Protein AF-A0A7Y6ZXL6-F1 (afdb_monomer_lite)

Foldseek 3Di:
DDDDDPPPPPPCPPVDDPPCPVVDDPPCVVCVVVCVVPPPADAQFAQQLLGRHGHHDPDRN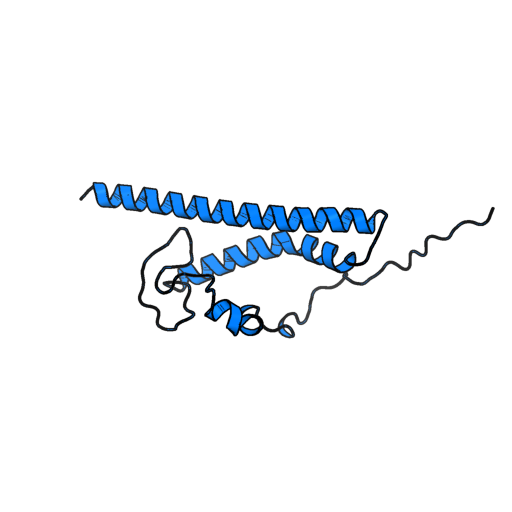DRHRDPVSVVVVVVLVCVLCVQLVVLVSLLVVLVPPDDDDSVVSNVVSVVVNVVSVVVSVVVSVVSNVVNVVVVVVVVVVD

Sequence (142 aa):
MTRGGVDTRGDIRGNGVARHAERFEPFRDYAFAELEAAPLHQAGVCFLPQCGRRFDPSVSWQMYCCKACERAGLTEFRKWGLRAAPALLAWRLGKYASDGPVADRTRSARRFVTAVQSAWIVDRADRAKDNQTKQGAENGRN

Secondary structure (DSSP, 8-state):
------------TT-S--TTGGGSPPHHHHTHHHHHHS-SS-TTB-SSTTT--B---SSTT---SSHHHHHHHHHHHHHHHHHHHHHHHHHHHTTT--SHHHHHHHHHHHHHHHHHHHHHHHHHHHHHHHHHHHHHHHHTT-

pLDDT: mean 85.59, std 16.93, range [34.25, 98.12]

Structure (mmCIF, N/CA/C/O backbone):
data_AF-A0A7Y6ZXL6-F1
#
_entry.id   AF-A0A7Y6ZXL6-F1
#
loop_
_atom_site.group_PDB
_atom_site.id
_atom_site.type_symbol
_atom_site.label_atom_id
_atom_site.label_alt_id
_atom_site.label_comp_id
_atom_site.label_asym_id
_atom_site.label_entity_id
_atom_site.label_seq_id
_atom_site.pdbx_PDB_ins_code
_atom_site.Cartn_x
_atom_site.Cartn_y
_atom_site.Cartn_z
_atom_site.occupancy
_atom_site.B_iso_or_equiv
_atom_site.auth_seq_id
_atom_site.auth_comp_id
_atom_site.auth_asym_id
_atom_site.auth_atom_id
_atom_site.pdbx_PDB_model_num
ATOM 1 N N . MET A 1 1 ? 28.434 5.834 -44.059 1.00 37.50 1 MET A N 1
ATOM 2 C CA . MET A 1 1 ? 27.742 6.433 -42.895 1.00 37.50 1 MET A CA 1
ATOM 3 C C . MET A 1 1 ? 26.264 6.067 -42.971 1.00 37.50 1 MET A C 1
ATOM 5 O O . MET A 1 1 ? 25.470 6.803 -43.540 1.00 37.50 1 MET A O 1
ATOM 9 N N . THR A 1 2 ? 25.905 4.876 -42.499 1.00 34.25 2 THR A N 1
ATOM 10 C CA . THR A 1 2 ? 24.527 4.363 -42.506 1.00 34.25 2 THR A CA 1
ATOM 11 C C . THR A 1 2 ? 23.848 4.737 -41.192 1.00 34.25 2 THR A C 1
ATOM 13 O O . THR A 1 2 ? 24.347 4.429 -40.113 1.00 34.25 2 THR A O 1
ATOM 16 N N . ARG A 1 3 ? 22.731 5.463 -41.299 1.00 39.78 3 ARG A N 1
ATOM 17 C CA . ARG A 1 3 ? 21.874 5.883 -40.186 1.00 39.78 3 ARG A CA 1
ATOM 18 C C . ARG A 1 3 ? 21.392 4.647 -39.419 1.00 39.78 3 ARG A C 1
ATOM 20 O O . ARG A 1 3 ? 20.663 3.833 -39.977 1.00 39.78 3 ARG A O 1
ATOM 27 N N . GLY A 1 4 ? 21.791 4.525 -38.153 1.00 36.19 4 GLY A N 1
ATOM 28 C CA . GLY A 1 4 ? 21.209 3.570 -37.215 1.00 36.19 4 GLY A CA 1
ATOM 29 C C . GLY A 1 4 ? 19.765 3.968 -36.937 1.00 36.19 4 GLY A C 1
ATOM 30 O O . GLY A 1 4 ? 19.513 4.936 -36.222 1.00 36.19 4 GLY A O 1
ATOM 31 N N . GLY A 1 5 ? 18.822 3.267 -37.564 1.00 34.97 5 GLY A N 1
ATOM 32 C CA . GLY A 1 5 ? 17.404 3.423 -37.285 1.00 34.97 5 GLY A CA 1
ATOM 33 C C . GLY A 1 5 ? 17.126 3.001 -35.849 1.00 34.97 5 GLY A C 1
ATOM 34 O O . GLY A 1 5 ? 17.273 1.831 -35.507 1.00 34.97 5 GLY A O 1
ATOM 35 N N . VAL A 1 6 ? 16.732 3.956 -35.008 1.00 46.12 6 VAL A N 1
ATOM 36 C CA . VAL A 1 6 ? 16.023 3.652 -33.766 1.00 46.12 6 VAL A CA 1
ATOM 37 C C . VAL A 1 6 ? 14.719 2.990 -34.199 1.00 46.12 6 VAL A C 1
ATOM 39 O O . VAL A 1 6 ? 13.849 3.662 -34.750 1.00 46.12 6 VAL A O 1
ATOM 42 N N . ASP A 1 7 ? 14.612 1.673 -34.027 1.00 43.44 7 ASP A N 1
ATOM 43 C CA . ASP A 1 7 ? 13.360 0.949 -34.233 1.00 43.44 7 ASP A CA 1
ATOM 44 C C . ASP A 1 7 ? 12.366 1.421 -33.160 1.00 43.44 7 ASP A C 1
ATOM 46 O O . ASP A 1 7 ? 12.302 0.908 -32.045 1.00 43.44 7 ASP A O 1
ATOM 50 N N . THR A 1 8 ? 11.633 2.488 -33.479 1.00 47.38 8 THR A N 1
ATOM 51 C CA . THR A 1 8 ? 10.525 3.049 -32.703 1.00 47.38 8 THR A CA 1
ATOM 52 C C . THR A 1 8 ? 9.227 2.284 -32.952 1.00 47.38 8 THR A C 1
ATOM 54 O O . THR A 1 8 ? 8.139 2.857 -32.850 1.00 47.38 8 THR A O 1
ATOM 57 N N . ARG A 1 9 ? 9.287 0.968 -33.202 1.00 46.53 9 ARG A N 1
ATOM 58 C CA . ARG A 1 9 ? 8.165 0.077 -32.875 1.00 46.53 9 ARG A CA 1
ATOM 59 C C . ARG A 1 9 ? 8.035 0.049 -31.358 1.00 46.53 9 ARG A C 1
ATOM 61 O O . ARG A 1 9 ? 8.471 -0.882 -30.686 1.00 46.53 9 ARG A O 1
ATOM 68 N N . GLY A 1 10 ? 7.517 1.159 -30.835 1.00 50.25 10 GLY A N 1
ATOM 69 C CA . GLY A 1 10 ? 7.355 1.423 -29.424 1.00 50.25 10 GLY A CA 1
ATOM 70 C C . GLY A 1 10 ? 6.679 0.225 -28.801 1.00 50.25 10 GLY A C 1
ATOM 71 O O . GLY A 1 10 ? 5.696 -0.292 -29.327 1.00 50.25 10 GLY A O 1
ATOM 72 N N . ASP A 1 11 ? 7.251 -0.251 -27.710 1.00 56.28 11 ASP A N 1
ATOM 73 C CA . ASP A 1 11 ? 6.639 -1.298 -26.930 1.00 56.28 11 ASP A CA 1
ATOM 74 C C . ASP A 1 11 ? 5.280 -0.788 -26.414 1.00 56.28 11 ASP A C 1
ATOM 76 O O . ASP A 1 11 ? 5.211 -0.056 -25.431 1.00 56.28 11 ASP A O 1
ATOM 80 N N . ILE A 1 12 ? 4.192 -1.114 -27.125 1.00 60.78 12 ILE A N 1
ATOM 81 C CA . ILE A 1 12 ? 2.810 -0.715 -26.790 1.00 60.78 12 ILE A CA 1
ATOM 82 C C . ILE A 1 12 ? 2.338 -1.433 -25.505 1.00 60.78 12 ILE A C 1
ATOM 84 O O . ILE A 1 12 ? 1.268 -1.127 -24.966 1.00 60.78 12 ILE A O 1
ATOM 88 N N . ARG A 1 13 ? 3.129 -2.378 -24.966 1.00 64.94 13 ARG A N 1
ATOM 89 C CA . ARG A 1 13 ? 2.849 -3.042 -23.688 1.00 64.94 13 ARG A CA 1
ATOM 90 C C . ARG A 1 13 ? 2.731 -1.984 -22.582 1.00 64.94 13 ARG A C 1
ATOM 92 O O . ARG A 1 13 ? 3.710 -1.368 -22.181 1.00 64.94 13 ARG A O 1
ATOM 99 N N . GLY A 1 14 ? 1.510 -1.791 -22.077 1.00 61.25 14 GLY A N 1
ATOM 100 C CA . GLY A 1 14 ? 1.203 -0.857 -20.985 1.00 61.25 14 GLY A CA 1
ATOM 101 C C . GLY A 1 14 ? 0.191 0.244 -21.322 1.00 61.25 14 GLY A C 1
ATOM 102 O O . GLY A 1 14 ? -0.296 0.895 -20.403 1.00 61.25 14 GLY A O 1
ATOM 103 N N . ASN A 1 15 ? -0.193 0.417 -22.592 1.00 64.62 15 ASN A N 1
ATOM 104 C CA . ASN A 1 15 ? -1.136 1.463 -23.027 1.00 64.62 15 ASN A CA 1
ATOM 105 C C . ASN A 1 15 ? -2.615 1.051 -22.901 1.00 64.62 15 ASN A C 1
ATOM 107 O O . ASN A 1 15 ? -3.419 1.283 -23.802 1.00 64.62 15 ASN A O 1
ATOM 111 N N . GLY A 1 16 ? -2.993 0.407 -21.799 1.00 60.78 16 GLY A N 1
ATOM 112 C CA . GLY A 1 16 ? -4.365 -0.049 -21.600 1.00 60.78 16 GLY A CA 1
ATOM 113 C C . GLY A 1 16 ? -4.722 -0.205 -20.133 1.00 60.78 16 GLY A C 1
ATOM 114 O O . GLY A 1 16 ? -3.905 -0.635 -19.320 1.00 60.78 16 GLY A O 1
ATOM 115 N N . VAL A 1 17 ? -5.968 0.126 -19.798 1.00 61.50 17 VAL A N 1
ATOM 116 C CA . VAL A 1 17 ? -6.532 -0.188 -18.484 1.00 61.50 17 VAL A CA 1
ATOM 117 C C . VAL A 1 17 ? -6.698 -1.701 -18.349 1.00 61.50 17 VAL A C 1
ATOM 119 O O . VAL A 1 17 ? -7.127 -2.377 -19.288 1.00 61.50 17 VAL A O 1
ATOM 122 N N . ALA A 1 18 ? -6.371 -2.246 -17.178 1.00 64.88 18 ALA A N 1
ATOM 123 C CA . ALA A 1 18 ? -6.626 -3.648 -16.878 1.00 64.88 18 ALA A CA 1
ATOM 124 C C . ALA A 1 18 ? -8.145 -3.880 -16.814 1.00 64.88 18 ALA A C 1
ATOM 126 O O . ALA A 1 18 ? -8.774 -3.617 -15.795 1.00 64.88 18 ALA A O 1
ATOM 127 N N . ARG A 1 19 ? -8.739 -4.359 -17.915 1.00 58.84 19 ARG A N 1
ATOM 128 C CA . ARG A 1 19 ? -10.185 -4.636 -18.001 1.00 58.84 19 ARG A CA 1
ATOM 129 C C . ARG A 1 19 ? -10.644 -5.781 -17.089 1.00 58.84 19 ARG A C 1
ATOM 131 O O . ARG A 1 19 ? -11.816 -5.826 -16.752 1.00 58.84 19 ARG A O 1
ATOM 138 N N . HIS A 1 20 ? -9.733 -6.675 -16.689 1.00 63.31 20 HIS A N 1
ATOM 139 C CA . HIS A 1 20 ? -10.025 -7.842 -15.846 1.00 63.31 20 HIS A CA 1
ATOM 140 C C . HIS A 1 20 ? -8.916 -8.091 -14.815 1.00 63.31 20 HIS A C 1
ATOM 142 O O . HIS A 1 20 ? -8.247 -9.125 -14.842 1.00 63.31 20 HIS A O 1
ATOM 148 N N . ALA A 1 21 ? -8.690 -7.138 -13.907 1.00 66.12 21 ALA A N 1
ATOM 149 C CA . ALA A 1 21 ? -7.779 -7.358 -12.776 1.00 66.12 21 ALA A CA 1
ATOM 150 C C . ALA A 1 21 ? -8.242 -8.517 -11.866 1.00 66.12 21 ALA A C 1
ATOM 152 O O . ALA A 1 21 ? -7.428 -9.165 -11.225 1.00 66.12 21 ALA A O 1
ATOM 153 N N . GLU A 1 22 ? -9.535 -8.827 -11.893 1.00 67.19 22 GLU A N 1
ATOM 154 C CA . GLU A 1 22 ? -10.205 -9.933 -11.196 1.00 67.19 22 GLU A CA 1
ATOM 155 C C . GLU A 1 22 ? -9.815 -11.344 -11.667 1.00 67.19 22 GLU A C 1
ATOM 157 O O . GLU A 1 22 ? -10.193 -12.325 -11.038 1.00 67.19 22 GLU A O 1
ATOM 162 N N . ARG A 1 23 ? -8.990 -11.472 -12.716 1.00 75.06 23 ARG A N 1
ATOM 163 C CA . ARG A 1 23 ? -8.314 -12.746 -13.027 1.00 75.06 23 ARG A CA 1
ATOM 164 C C . ARG A 1 23 ? -7.187 -13.084 -12.052 1.00 75.06 23 ARG A C 1
ATOM 166 O O . ARG A 1 23 ? -6.708 -14.213 -12.066 1.00 75.06 23 ARG A O 1
ATOM 173 N N . PHE A 1 24 ? -6.726 -12.110 -11.272 1.00 80.50 24 PHE A N 1
ATOM 174 C CA . PHE A 1 24 ? -5.720 -12.332 -10.248 1.00 80.50 24 PHE A CA 1
ATOM 175 C C . PHE A 1 24 ? -6.403 -12.553 -8.907 1.00 80.50 24 PHE A C 1
ATOM 177 O O . PHE A 1 24 ? -7.250 -11.766 -8.484 1.00 80.50 24 PHE A O 1
ATOM 184 N N . GLU A 1 25 ? -5.999 -13.632 -8.250 1.00 86.56 25 GLU A N 1
ATOM 185 C CA . GLU A 1 25 ? -6.418 -13.952 -6.898 1.00 86.56 25 GLU A CA 1
ATOM 186 C C . GLU A 1 25 ? -6.033 -12.814 -5.926 1.00 86.56 25 GLU A C 1
ATOM 188 O O . GLU A 1 25 ? -4.946 -12.231 -6.052 1.00 86.56 25 GLU A O 1
ATOM 193 N N . PRO A 1 26 ? -6.905 -12.448 -4.966 1.00 86.38 26 PRO A N 1
ATOM 194 C CA . PRO A 1 26 ? -6.561 -11.487 -3.927 1.00 86.38 26 PRO A CA 1
ATOM 195 C C . PRO A 1 26 ? -5.300 -11.907 -3.166 1.00 86.38 26 PRO A C 1
ATOM 197 O O . PRO A 1 26 ? -5.119 -13.075 -2.843 1.00 86.38 26 PRO A O 1
ATOM 200 N N . PHE A 1 27 ? -4.456 -10.939 -2.788 1.00 88.94 27 PHE A N 1
ATOM 201 C CA . PHE A 1 27 ? -3.202 -11.224 -2.074 1.00 88.94 27 PHE A CA 1
ATOM 202 C C . PHE A 1 27 ? -3.398 -12.087 -0.818 1.00 88.94 27 PHE A C 1
ATOM 204 O O . PHE A 1 27 ? -2.547 -12.911 -0.509 1.00 88.94 27 PHE A O 1
ATOM 211 N N . ARG A 1 28 ? -4.526 -11.918 -0.118 1.00 86.88 28 ARG A N 1
ATOM 212 C CA . ARG A 1 28 ? -4.850 -12.706 1.077 1.00 86.88 28 ARG A CA 1
ATOM 213 C C . ARG A 1 28 ? -5.043 -14.200 0.810 1.00 86.88 28 ARG A C 1
ATOM 215 O O . ARG A 1 28 ? -4.772 -14.994 1.698 1.00 86.88 28 ARG A O 1
ATOM 222 N N . ASP A 1 29 ? -5.526 -14.544 -0.378 1.00 90.50 29 ASP A N 1
ATOM 223 C CA . ASP A 1 29 ? -5.828 -15.917 -0.755 1.00 90.50 29 ASP A CA 1
ATOM 224 C C . ASP A 1 29 ? -4.541 -16.529 -1.353 1.00 90.50 29 ASP A C 1
ATOM 226 O O . ASP A 1 29 ? -4.106 -17.594 -0.923 1.00 90.50 29 ASP A O 1
ATOM 230 N N . TYR A 1 30 ? -3.814 -15.757 -2.179 1.00 93.31 30 TYR A N 1
ATOM 231 C CA . TYR A 1 30 ? -2.488 -16.124 -2.699 1.00 93.31 30 TYR A CA 1
ATOM 232 C C . TYR A 1 30 ? -1.440 -16.391 -1.599 1.00 93.31 30 TYR A C 1
ATOM 234 O O . TYR A 1 30 ? -0.648 -17.319 -1.722 1.00 93.31 30 TYR A O 1
ATOM 242 N N . ALA A 1 31 ? -1.403 -15.565 -0.546 1.00 92.94 31 ALA A N 1
ATOM 243 C CA . ALA A 1 31 ? -0.438 -15.650 0.559 1.00 92.94 31 ALA A CA 1
ATOM 244 C C . ALA A 1 31 ? -1.086 -16.158 1.859 1.00 92.94 31 ALA A C 1
ATOM 246 O O . ALA A 1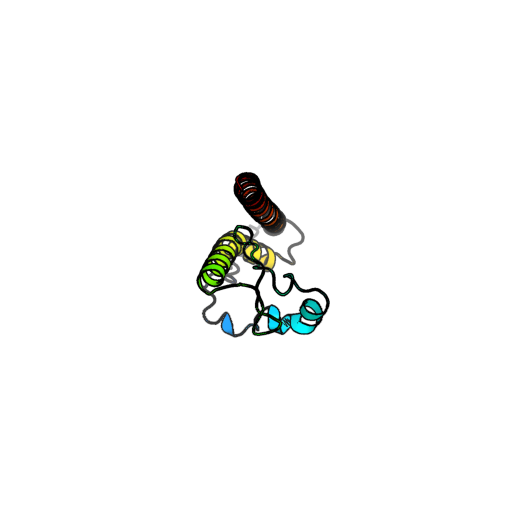 31 ? -0.745 -15.694 2.950 1.00 92.94 31 ALA A O 1
ATOM 247 N N . PHE A 1 32 ? -2.087 -17.040 1.746 1.00 90.44 32 PHE A N 1
ATOM 248 C CA . PHE A 1 32 ? -2.882 -17.502 2.885 1.00 90.44 32 PHE A CA 1
ATOM 249 C C . PHE A 1 32 ? -2.011 -18.063 4.018 1.00 90.44 32 PHE A C 1
ATOM 251 O O . PHE A 1 32 ? -2.119 -17.599 5.152 1.00 90.44 32 PHE A O 1
ATOM 258 N N . ALA A 1 33 ? -1.121 -19.014 3.712 1.00 93.25 33 ALA A N 1
ATOM 259 C CA . ALA A 1 33 ? -0.300 -19.689 4.719 1.00 93.25 33 ALA A CA 1
ATOM 260 C C . ALA A 1 33 ? 0.677 -18.721 5.405 1.00 93.25 33 ALA A C 1
ATOM 262 O O . ALA A 1 33 ? 0.867 -18.762 6.621 1.00 93.25 33 ALA A O 1
ATOM 263 N N . GLU A 1 34 ? 1.273 -17.804 4.641 1.00 95.75 34 GLU A N 1
ATOM 264 C CA . GLU A 1 34 ? 2.179 -16.789 5.167 1.00 95.75 34 GLU A CA 1
ATOM 265 C C . GLU A 1 34 ? 1.448 -15.786 6.062 1.00 95.75 34 GLU A C 1
ATOM 267 O O . GLU A 1 34 ? 1.984 -15.378 7.090 1.00 95.75 34 GLU A O 1
ATOM 272 N N . LEU A 1 35 ? 0.226 -15.393 5.697 1.00 91.06 35 LEU A N 1
ATOM 273 C CA . LEU A 1 35 ? -0.587 -14.461 6.478 1.00 91.06 35 LEU A CA 1
ATOM 274 C C . LEU A 1 35 ? -1.221 -15.108 7.709 1.00 91.06 35 LEU A C 1
ATOM 276 O O . LEU A 1 35 ? -1.481 -14.404 8.682 1.00 91.06 35 LEU A O 1
ATOM 280 N N . GLU A 1 36 ? -1.457 -16.417 7.690 1.00 89.50 36 GLU A N 1
ATOM 281 C CA . GLU A 1 36 ? -1.835 -17.173 8.882 1.00 89.50 36 GLU A CA 1
ATOM 282 C C . GLU A 1 36 ? -0.667 -17.227 9.878 1.00 89.50 36 GLU A C 1
ATOM 284 O O . GLU A 1 36 ? -0.843 -16.932 11.060 1.00 89.50 36 GLU A O 1
ATOM 289 N N . ALA A 1 37 ? 0.543 -17.528 9.393 1.00 92.62 37 ALA A N 1
ATOM 290 C CA . ALA A 1 37 ? 1.745 -17.611 10.222 1.00 92.62 37 ALA A CA 1
ATOM 291 C C . ALA A 1 37 ? 2.243 -16.239 10.715 1.00 92.62 37 ALA A C 1
ATOM 293 O O . ALA A 1 37 ? 2.779 -16.129 11.818 1.00 92.62 37 ALA A O 1
ATOM 294 N N . ALA A 1 38 ? 2.073 -15.189 9.909 1.00 93.25 38 ALA A N 1
ATOM 295 C CA . ALA A 1 38 ? 2.481 -13.823 10.222 1.00 93.25 38 ALA A CA 1
ATOM 296 C C . ALA A 1 38 ? 1.374 -12.813 9.857 1.00 93.25 38 ALA A C 1
ATOM 298 O O . ALA A 1 38 ? 1.468 -12.115 8.838 1.00 93.25 38 ALA A O 1
ATOM 299 N N . PRO A 1 39 ? 0.322 -12.692 10.692 1.00 89.75 39 PRO A N 1
ATOM 300 C CA . PRO A 1 39 ? -0.792 -11.794 10.417 1.00 89.75 39 PRO A CA 1
ATOM 301 C C . PRO A 1 39 ? -0.365 -10.328 10.298 1.00 89.75 39 PRO A C 1
ATOM 303 O O . PRO A 1 39 ? 0.350 -9.790 11.141 1.00 89.75 39 PRO A O 1
ATOM 306 N N . LEU A 1 40 ? -0.894 -9.633 9.285 1.00 89.50 40 LEU A N 1
ATOM 307 C CA . LEU A 1 40 ? -0.683 -8.185 9.111 1.00 89.50 40 LEU A CA 1
ATOM 308 C C . LEU A 1 40 ? -1.328 -7.335 10.214 1.00 89.50 40 LEU A C 1
ATOM 310 O O . LEU A 1 40 ? -1.004 -6.157 10.355 1.00 89.50 40 LEU A O 1
ATOM 314 N N . HIS A 1 41 ? -2.286 -7.897 10.947 1.00 91.38 41 HIS A N 1
ATOM 315 C CA . HIS A 1 41 ? -3.052 -7.214 11.978 1.00 91.38 41 HIS A CA 1
ATOM 316 C C . HIS A 1 41 ? -3.033 -8.024 13.270 1.00 91.38 41 HIS A C 1
ATOM 318 O O . HIS A 1 41 ? -2.893 -9.243 13.253 1.00 91.38 41 HIS A O 1
ATOM 324 N N . GLN A 1 42 ? -3.225 -7.339 14.392 1.00 91.88 42 GLN A N 1
ATOM 325 C CA . GLN A 1 42 ? -3.446 -7.994 15.671 1.00 91.88 42 GLN A CA 1
ATOM 326 C C . GLN A 1 42 ? -4.934 -8.327 15.815 1.00 91.88 42 GLN A C 1
ATOM 328 O O . GLN A 1 42 ? -5.781 -7.434 15.722 1.00 91.88 42 GLN A O 1
ATOM 333 N N . ALA A 1 43 ? -5.253 -9.601 16.055 1.00 91.31 43 ALA A N 1
ATOM 334 C CA . ALA A 1 43 ? -6.626 -10.039 16.278 1.00 91.31 43 ALA A CA 1
ATOM 335 C C . ALA A 1 43 ? -7.273 -9.258 17.435 1.00 91.31 43 ALA A C 1
ATOM 337 O O . ALA A 1 43 ? -6.657 -9.023 18.478 1.00 91.31 43 ALA A O 1
ATOM 338 N N . GLY A 1 44 ? -8.513 -8.817 17.220 1.00 94.44 44 GLY A N 1
ATOM 339 C CA . GLY A 1 44 ? -9.275 -8.038 18.192 1.00 94.44 44 GLY A CA 1
ATOM 340 C C . GLY A 1 44 ? -8.783 -6.605 18.419 1.00 94.44 44 GLY A C 1
ATOM 341 O O . GLY A 1 44 ? -9.251 -5.953 19.347 1.00 94.44 44 GLY A O 1
ATOM 342 N N . VAL A 1 45 ? -7.874 -6.074 17.591 1.00 95.44 45 VAL A N 1
ATOM 343 C CA . VAL A 1 45 ? -7.470 -4.657 17.603 1.00 95.44 45 VAL A CA 1
ATOM 344 C C . VAL A 1 45 ? -7.756 -4.043 16.238 1.00 95.44 45 VAL A C 1
ATOM 346 O O . VAL A 1 45 ? -7.335 -4.560 15.207 1.00 95.44 45 VAL A O 1
ATOM 349 N N . CYS A 1 46 ? -8.495 -2.930 16.208 1.00 96.19 46 CYS A N 1
ATOM 350 C C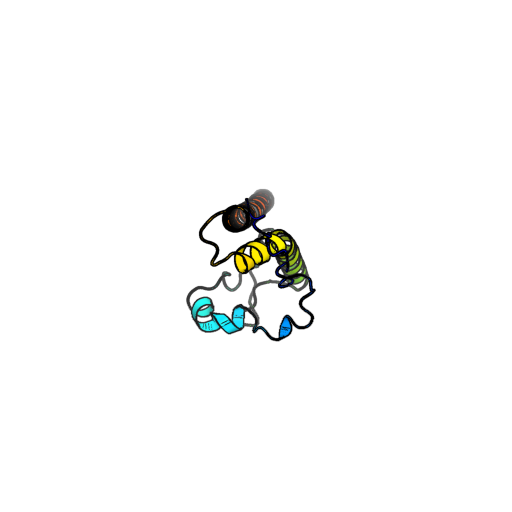A . CYS A 1 46 ? -8.871 -2.290 14.952 1.00 96.19 46 CYS A CA 1
ATOM 351 C C . CYS A 1 46 ? -7.626 -1.860 14.165 1.00 96.19 46 CYS A C 1
ATOM 353 O O . CYS A 1 46 ? -6.844 -1.029 14.625 1.00 96.19 46 CYS A O 1
ATOM 355 N N . PHE A 1 47 ? -7.493 -2.365 12.939 1.00 96.31 47 PHE A N 1
ATOM 356 C CA . PHE A 1 47 ? -6.351 -2.120 12.059 1.00 96.31 47 PHE A CA 1
ATOM 357 C C . PHE A 1 47 ? -6.258 -0.676 11.533 1.00 96.31 47 PHE A C 1
ATOM 359 O O . PHE A 1 47 ? -5.284 -0.296 10.877 1.00 96.31 47 PHE A O 1
ATOM 366 N N . LEU A 1 48 ? -7.270 0.157 11.784 1.00 96.44 48 LEU A N 1
ATOM 367 C CA . LEU A 1 48 ? -7.232 1.574 11.444 1.00 96.44 48 LEU A CA 1
ATOM 368 C C . LEU A 1 48 ? -6.420 2.340 12.515 1.00 96.44 48 LEU A C 1
ATOM 370 O O . LEU A 1 48 ? -6.874 2.374 13.662 1.00 96.44 48 LEU A O 1
ATOM 374 N N . PRO A 1 49 ? -5.277 2.979 12.179 1.00 94.00 49 PRO A N 1
ATOM 375 C CA . PRO A 1 49 ? -4.354 3.552 13.171 1.00 94.00 49 PRO A CA 1
ATOM 376 C C . PRO A 1 49 ? -4.999 4.564 14.122 1.00 94.00 49 PRO A C 1
ATOM 378 O O . PRO A 1 49 ? -4.796 4.509 15.331 1.00 94.00 49 PRO A O 1
ATOM 381 N N . GLN A 1 50 ? -5.848 5.440 13.583 1.00 93.19 50 GLN A N 1
ATOM 382 C CA . GLN A 1 50 ? -6.571 6.444 14.363 1.00 93.19 50 GLN A CA 1
ATOM 383 C C . GLN A 1 50 ? -7.718 5.872 15.213 1.00 93.19 50 GLN A C 1
ATOM 385 O O . GLN A 1 50 ? -8.324 6.608 15.982 1.00 93.19 50 GLN A O 1
ATOM 390 N N . CYS A 1 51 ? -8.065 4.592 15.043 1.00 94.75 51 CYS A N 1
ATOM 391 C CA . CYS A 1 51 ? -9.066 3.919 15.862 1.00 94.75 51 CYS A CA 1
ATOM 392 C C . CYS A 1 51 ? -8.389 3.087 16.951 1.00 94.75 51 CYS A C 1
ATOM 394 O O . CYS A 1 51 ? -8.587 3.365 18.129 1.00 94.75 51 CYS A O 1
ATOM 396 N N . GLY A 1 52 ? -7.618 2.059 16.578 1.00 92.75 52 GLY A N 1
ATOM 397 C CA . GLY A 1 52 ? -6.904 1.182 17.521 1.00 92.75 52 GLY A CA 1
ATOM 398 C C . GLY A 1 52 ? -7.774 0.481 18.580 1.00 92.75 52 GLY A C 1
ATOM 399 O O . GLY A 1 52 ? -7.247 -0.144 19.494 1.00 92.75 52 GLY A O 1
ATOM 400 N N . ARG A 1 53 ? -9.107 0.589 18.494 1.00 94.12 53 ARG A N 1
ATOM 401 C CA . ARG A 1 53 ? -10.044 0.068 19.493 1.00 94.12 53 ARG A CA 1
ATOM 402 C C . ARG A 1 53 ? -9.962 -1.456 19.570 1.00 94.12 53 ARG A C 1
ATOM 404 O O . ARG A 1 53 ? -9.949 -2.116 18.530 1.00 94.12 53 ARG A O 1
ATOM 411 N N . ARG A 1 54 ? -10.006 -1.999 20.791 1.00 95.38 54 ARG A N 1
ATOM 412 C CA . ARG A 1 54 ? -10.193 -3.436 21.024 1.00 95.38 54 ARG A CA 1
ATOM 413 C C . ARG A 1 54 ? -11.637 -3.864 20.746 1.00 95.38 54 ARG A C 1
ATOM 415 O O . ARG A 1 54 ? -12.567 -3.161 21.134 1.00 95.38 54 ARG A O 1
ATOM 422 N N . PHE A 1 55 ? -11.830 -4.988 20.072 1.00 96.44 55 PHE A N 1
ATOM 423 C CA . PHE A 1 55 ? -13.144 -5.548 19.756 1.00 96.44 55 PHE A CA 1
ATOM 424 C C . PHE A 1 55 ? -13.075 -7.075 19.720 1.00 96.44 55 PHE A C 1
ATOM 426 O O . PHE A 1 55 ? -11.995 -7.631 19.546 1.00 96.44 55 PHE A O 1
ATOM 433 N N . ASP A 1 56 ? -14.219 -7.737 19.874 1.00 96.44 56 ASP A N 1
ATOM 434 C CA . ASP A 1 56 ? -14.324 -9.187 19.709 1.00 96.44 56 ASP A CA 1
ATOM 435 C C . ASP A 1 56 ? -14.600 -9.518 18.228 1.00 96.44 56 ASP A C 1
ATOM 437 O O . ASP A 1 56 ? -15.625 -9.077 17.689 1.00 96.44 56 ASP A O 1
ATOM 441 N N . PRO A 1 57 ? -13.668 -10.168 17.508 1.00 94.00 57 PRO A N 1
ATOM 442 C CA . PRO A 1 57 ? -13.839 -10.454 16.092 1.00 94.00 57 PRO A CA 1
ATOM 443 C C . PRO A 1 57 ? -14.822 -11.609 15.872 1.00 94.00 57 PRO A C 1
ATOM 445 O O . PRO A 1 57 ? -14.689 -12.683 16.444 1.00 94.00 57 PRO A O 1
ATOM 448 N N . SER A 1 58 ? -15.769 -11.418 14.953 1.00 93.06 58 SER A N 1
ATOM 449 C CA . SER A 1 58 ? -16.717 -12.472 14.554 1.00 93.06 58 SER A CA 1
ATOM 450 C C . SER A 1 58 ? -16.076 -13.574 13.700 1.00 93.06 58 SER A C 1
ATOM 452 O O . SER A 1 58 ? -16.597 -14.683 13.621 1.00 93.06 58 SER A O 1
ATOM 454 N N . VAL A 1 59 ? -14.951 -13.263 13.048 1.00 88.62 59 VAL A N 1
ATOM 455 C CA . VAL A 1 59 ? -14.162 -14.172 12.207 1.00 88.62 59 VAL A CA 1
ATOM 456 C C . VAL A 1 59 ? -12.673 -13.872 12.369 1.00 88.62 59 VAL A C 1
ATOM 458 O O . VAL A 1 59 ? -12.288 -12.723 12.588 1.00 88.62 59 VAL A O 1
ATOM 461 N N . SER A 1 60 ? -11.824 -14.889 12.211 1.00 83.25 60 SER A N 1
ATOM 462 C CA . SER A 1 60 ? -10.375 -14.810 12.475 1.00 83.25 60 SER A CA 1
ATOM 463 C C . SER A 1 60 ? -9.625 -13.766 11.639 1.00 83.25 60 SER A C 1
ATOM 465 O O . SER A 1 60 ? -8.605 -13.245 12.075 1.00 83.25 60 SER A O 1
ATOM 467 N N . TRP A 1 61 ? -10.135 -13.425 10.456 1.00 84.88 61 TRP A N 1
ATOM 468 C CA . TRP A 1 61 ? -9.540 -12.447 9.538 1.00 84.88 61 TRP A CA 1
ATOM 469 C C . TRP A 1 61 ? -10.164 -11.047 9.644 1.00 84.88 61 TRP A C 1
ATOM 471 O O . TRP A 1 61 ? -9.878 -10.171 8.822 1.00 84.88 61 TRP A O 1
ATOM 481 N N . GLN A 1 62 ? -11.047 -10.804 10.618 1.00 92.06 62 GLN A N 1
ATOM 482 C CA . GLN A 1 62 ? -11.680 -9.500 10.782 1.00 92.06 62 GLN A CA 1
ATOM 483 C C . GLN A 1 62 ? -10.663 -8.459 11.273 1.00 92.06 62 GLN A C 1
ATOM 485 O O . GLN A 1 62 ? -10.278 -8.437 12.436 1.00 92.06 62 GLN A O 1
ATOM 490 N N . MET A 1 63 ? -10.295 -7.528 10.390 1.00 95.19 63 MET A N 1
ATOM 491 C CA . MET A 1 63 ? -9.291 -6.494 10.681 1.00 95.19 63 MET A CA 1
ATOM 492 C C . MET A 1 63 ? -9.865 -5.229 11.338 1.00 95.19 63 MET A C 1
ATOM 494 O O . MET A 1 63 ? -9.135 -4.464 11.965 1.00 95.19 63 MET A O 1
ATOM 498 N N . TYR A 1 64 ? -11.159 -4.951 11.166 1.00 97.44 64 TYR A N 1
ATOM 499 C CA . TYR A 1 64 ? -11.774 -3.684 11.577 1.00 97.44 64 TYR A CA 1
ATOM 500 C C . TYR A 1 64 ? -12.942 -3.910 12.537 1.00 97.44 64 TYR A C 1
ATOM 502 O O . TYR A 1 64 ? -13.759 -4.811 12.342 1.00 97.44 64 TYR A O 1
ATOM 510 N N . CYS A 1 65 ? -13.066 -3.031 13.533 1.00 96.94 65 CYS A N 1
ATOM 511 C CA . CYS A 1 65 ? -14.122 -3.120 14.544 1.00 96.94 65 CYS A CA 1
ATOM 512 C C . CYS A 1 65 ? -15.520 -2.776 14.005 1.00 96.94 65 CYS A C 1
ATOM 514 O O . CYS A 1 65 ? -16.522 -3.141 14.611 1.00 96.94 65 CYS A O 1
ATOM 516 N N . CYS A 1 66 ? -15.612 -2.047 12.887 1.00 96.44 66 CYS A N 1
ATOM 517 C CA . CYS A 1 66 ? -16.882 -1.665 12.275 1.00 96.44 66 CYS A CA 1
ATOM 518 C C . CYS A 1 66 ? -16.730 -1.328 10.783 1.00 96.44 66 CYS A C 1
ATOM 520 O O . CYS A 1 66 ? -15.629 -1.068 10.286 1.00 96.44 66 CYS A O 1
ATOM 522 N N . LYS A 1 67 ? -17.863 -1.244 10.073 1.00 97.19 67 LYS A N 1
ATOM 523 C CA . LYS A 1 67 ? -17.910 -0.909 8.638 1.00 97.19 67 LYS A CA 1
ATOM 524 C C . LYS A 1 67 ? -17.367 0.478 8.303 1.00 97.19 67 LYS A C 1
ATOM 526 O O . LYS A 1 67 ? -16.811 0.664 7.225 1.00 97.19 67 LYS A O 1
ATOM 531 N N . ALA A 1 68 ? -17.494 1.449 9.205 1.00 97.75 68 ALA A N 1
ATOM 532 C CA . ALA A 1 68 ? -16.911 2.771 8.990 1.00 97.75 68 ALA A CA 1
ATOM 533 C C . ALA A 1 68 ? -15.373 2.703 8.962 1.00 97.75 68 ALA A C 1
ATOM 535 O O . ALA A 1 68 ? -14.750 3.260 8.058 1.00 97.75 68 ALA A O 1
ATOM 536 N N . CYS A 1 69 ? -14.768 1.952 9.892 1.00 97.50 69 CYS A N 1
ATOM 537 C CA . CYS A 1 69 ? -13.320 1.755 9.925 1.00 97.50 69 CYS A CA 1
ATOM 538 C C . CYS A 1 69 ? -12.817 0.971 8.708 1.00 97.50 69 CYS A C 1
ATOM 540 O O . CYS A 1 69 ? -11.799 1.339 8.126 1.00 97.50 69 CYS A O 1
ATOM 542 N N . GLU A 1 70 ? -13.560 -0.053 8.283 1.00 96.94 70 GLU A N 1
ATOM 543 C CA . GLU A 1 70 ? -13.259 -0.814 7.067 1.00 96.94 70 GLU A CA 1
ATOM 544 C C . GLU A 1 70 ? -13.235 0.090 5.825 1.00 96.94 70 GLU A C 1
ATOM 546 O O . GLU A 1 70 ? -12.259 0.097 5.078 1.00 96.94 70 GLU A O 1
ATOM 551 N N . ARG A 1 71 ? -14.260 0.932 5.630 1.00 97.88 71 ARG A N 1
ATOM 552 C CA . ARG A 1 71 ? -14.312 1.877 4.498 1.00 97.88 71 ARG A CA 1
ATOM 553 C C . ARG A 1 71 ? -13.149 2.871 4.515 1.00 97.88 71 ARG A C 1
ATOM 555 O O . ARG A 1 71 ? -12.583 3.164 3.459 1.00 97.88 71 ARG A O 1
ATOM 562 N N . ALA A 1 72 ? -12.786 3.381 5.692 1.00 97.25 72 ALA A N 1
ATOM 563 C CA . ALA A 1 72 ? -11.645 4.279 5.848 1.00 97.25 72 ALA A CA 1
ATOM 564 C C . ALA A 1 72 ? -10.327 3.574 5.486 1.00 97.25 72 ALA A C 1
ATOM 566 O O . ALA A 1 72 ? -9.531 4.119 4.721 1.00 97.25 72 ALA A O 1
ATOM 567 N N . GLY A 1 73 ? -10.137 2.337 5.954 1.00 96.38 73 GLY A N 1
ATOM 568 C CA . GLY A 1 73 ? -8.982 1.510 5.609 1.00 96.38 73 GLY A CA 1
ATOM 569 C C . GLY A 1 73 ? -8.885 1.208 4.111 1.00 96.38 73 GLY A C 1
ATOM 570 O O . GLY A 1 73 ? -7.832 1.394 3.509 1.00 96.38 73 GLY A O 1
ATOM 571 N N . LEU A 1 74 ? -9.996 0.840 3.468 1.00 95.75 74 LEU A N 1
ATOM 572 C CA . LEU A 1 74 ? -10.041 0.626 2.016 1.00 95.75 74 LEU A CA 1
ATOM 573 C C . LEU A 1 74 ? -9.734 1.904 1.228 1.00 95.75 74 LEU A C 1
ATOM 575 O O . LEU A 1 74 ? -9.074 1.857 0.191 1.00 95.75 74 LEU A O 1
ATOM 579 N N . THR A 1 75 ? -10.195 3.057 1.713 1.00 97.12 75 THR A N 1
ATOM 580 C CA . THR A 1 75 ? -9.890 4.359 1.104 1.00 97.12 75 THR A CA 1
ATOM 581 C C . THR A 1 75 ? -8.400 4.675 1.191 1.00 97.12 75 THR A C 1
ATOM 583 O O . THR A 1 75 ? -7.801 5.104 0.204 1.00 97.12 75 THR A O 1
ATOM 586 N N . GLU A 1 76 ? -7.785 4.407 2.341 1.00 96.44 76 GLU A N 1
ATOM 587 C CA . GLU A 1 76 ? -6.341 4.523 2.523 1.00 96.44 76 GLU A CA 1
ATOM 588 C C . GLU A 1 76 ? -5.581 3.610 1.551 1.00 96.44 76 GLU A C 1
ATOM 590 O O . GLU A 1 76 ? -4.725 4.096 0.809 1.00 96.44 76 GLU A O 1
ATOM 595 N N . PHE A 1 77 ? -5.943 2.325 1.473 1.00 95.44 77 PHE A N 1
ATOM 596 C CA . PHE A 1 77 ? -5.318 1.380 0.545 1.00 95.44 77 PHE A CA 1
ATOM 597 C C . PHE A 1 77 ? -5.411 1.839 -0.913 1.00 95.44 77 PHE A C 1
ATOM 599 O O . PHE A 1 77 ? -4.414 1.806 -1.633 1.00 95.44 77 PHE A O 1
ATOM 606 N N . ARG A 1 78 ? -6.577 2.335 -1.346 1.00 95.38 78 ARG A N 1
ATOM 607 C CA . ARG A 1 78 ? -6.759 2.880 -2.702 1.00 95.38 78 ARG A CA 1
ATOM 608 C C . ARG A 1 78 ? -5.864 4.086 -2.959 1.00 95.38 78 ARG A C 1
ATOM 610 O O . ARG A 1 78 ? -5.234 4.156 -4.010 1.00 95.38 78 ARG A O 1
ATOM 617 N N . LYS A 1 79 ? -5.783 5.019 -2.007 1.00 95.44 79 LYS A N 1
ATOM 618 C CA . LYS A 1 79 ? -4.960 6.231 -2.124 1.00 95.44 79 LYS A CA 1
ATOM 619 C C . LYS A 1 79 ? -3.481 5.887 -2.314 1.00 95.44 79 LYS A C 1
ATOM 621 O O . LYS A 1 79 ? -2.839 6.423 -3.218 1.00 95.44 79 LYS A O 1
ATOM 626 N N . TRP A 1 80 ? -2.944 4.995 -1.484 1.00 96.94 80 TRP A N 1
ATOM 627 C CA . TRP A 1 80 ? -1.538 4.590 -1.559 1.00 96.94 80 TRP A CA 1
ATOM 628 C C . TRP A 1 80 ? -1.251 3.699 -2.770 1.00 96.94 80 TRP A C 1
ATOM 630 O O . TRP A 1 80 ? -0.262 3.926 -3.469 1.00 96.94 80 TRP A O 1
ATOM 640 N N . GLY A 1 81 ? -2.150 2.762 -3.084 1.00 94.81 81 GLY A N 1
ATOM 641 C CA . GLY A 1 81 ? -2.049 1.910 -4.268 1.00 94.81 81 GLY A CA 1
ATOM 642 C C . GLY A 1 81 ? -2.036 2.717 -5.566 1.00 94.81 81 GLY A C 1
ATOM 643 O O . GLY A 1 81 ? -1.158 2.519 -6.404 1.00 94.81 81 GLY A O 1
ATOM 644 N N . LEU A 1 82 ? -2.937 3.696 -5.704 1.00 94.44 82 LEU A N 1
ATOM 645 C CA . LEU A 1 82 ? -2.986 4.574 -6.874 1.00 94.44 82 LEU A CA 1
ATOM 646 C C . LEU A 1 82 ? -1.706 5.406 -7.020 1.00 94.44 82 LEU A C 1
ATOM 648 O O . LEU A 1 82 ? -1.200 5.568 -8.128 1.00 94.44 82 LEU A O 1
ATOM 652 N N . ARG A 1 83 ? -1.149 5.893 -5.905 1.00 95.12 83 ARG A N 1
ATOM 653 C CA . ARG A 1 83 ? 0.114 6.643 -5.910 1.00 95.12 83 ARG A CA 1
ATOM 654 C C . ARG A 1 83 ? 1.304 5.782 -6.350 1.00 95.12 83 ARG A C 1
ATOM 656 O O . ARG A 1 83 ? 2.182 6.293 -7.038 1.00 95.12 83 ARG A O 1
ATOM 663 N N . ALA A 1 84 ? 1.335 4.498 -5.991 1.00 96.62 84 ALA A N 1
ATOM 664 C CA . ALA A 1 84 ? 2.412 3.582 -6.376 1.00 96.62 84 ALA A CA 1
ATOM 665 C C . ALA A 1 84 ? 2.249 2.984 -7.789 1.00 96.62 84 ALA A C 1
ATOM 667 O O . ALA A 1 84 ? 3.243 2.584 -8.400 1.00 96.62 84 ALA A O 1
ATOM 668 N N . ALA A 1 85 ? 1.023 2.920 -8.320 1.00 94.44 85 ALA A N 1
ATOM 669 C CA . ALA A 1 85 ? 0.695 2.161 -9.529 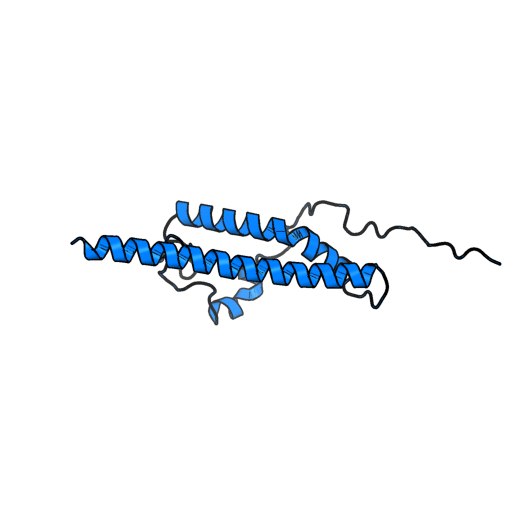1.00 94.44 85 ALA A CA 1
ATOM 670 C C . ALA A 1 85 ? 1.560 2.489 -10.768 1.00 94.44 85 ALA A C 1
ATOM 672 O O . ALA A 1 85 ? 2.071 1.544 -11.377 1.00 94.44 85 ALA A O 1
ATOM 673 N N . PRO A 1 86 ? 1.821 3.764 -11.136 1.00 93.94 86 PRO A N 1
ATOM 674 C CA . PRO A 1 86 ? 2.653 4.069 -12.304 1.00 93.94 86 PRO A CA 1
ATOM 675 C C . PRO A 1 86 ? 4.090 3.559 -12.158 1.00 93.94 86 PRO A C 1
ATOM 677 O O . PRO A 1 86 ? 4.674 3.048 -13.112 1.00 93.94 86 PRO A O 1
ATOM 680 N N . ALA A 1 87 ? 4.654 3.653 -10.951 1.00 96.56 87 ALA A N 1
ATOM 681 C CA . ALA A 1 87 ? 6.003 3.181 -10.672 1.00 96.56 87 ALA A CA 1
ATOM 682 C C . ALA A 1 87 ? 6.077 1.646 -10.669 1.00 96.56 87 ALA A C 1
ATOM 684 O O . ALA A 1 87 ? 7.017 1.079 -11.221 1.00 96.56 87 ALA A O 1
ATOM 685 N N . LEU A 1 88 ? 5.064 0.959 -10.133 1.00 95.62 88 LEU A N 1
ATOM 686 C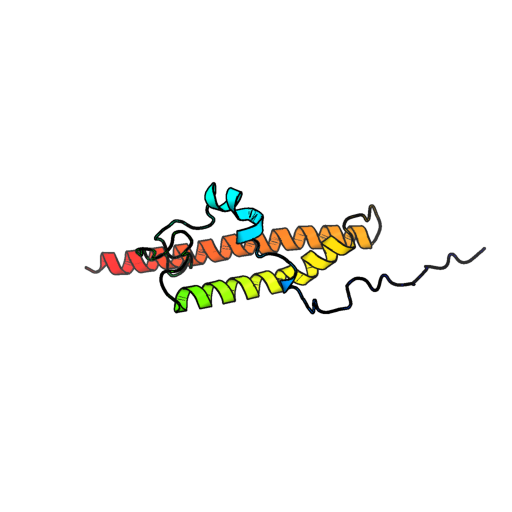 CA . LEU A 1 88 ? 4.971 -0.503 -10.220 1.00 95.62 88 LEU A CA 1
ATOM 687 C C . LEU A 1 88 ? 4.935 -0.978 -11.681 1.00 95.62 88 LEU A C 1
ATOM 689 O O . LEU A 1 88 ? 5.656 -1.909 -12.046 1.00 95.62 88 LEU A O 1
ATOM 693 N N . LEU A 1 89 ? 4.158 -0.301 -12.534 1.00 93.94 89 LEU A N 1
ATOM 694 C CA . LEU A 1 89 ? 4.099 -0.608 -13.963 1.00 93.94 89 LEU A CA 1
ATOM 695 C C . LEU A 1 89 ? 5.435 -0.322 -14.661 1.00 93.94 89 LEU A C 1
ATOM 697 O O . LEU A 1 89 ? 5.959 -1.189 -15.358 1.00 93.94 89 LEU A O 1
ATOM 701 N N . ALA A 1 90 ? 6.022 0.859 -14.441 1.00 94.31 90 ALA A N 1
ATOM 702 C CA . ALA A 1 90 ? 7.305 1.235 -15.035 1.00 94.31 90 ALA A CA 1
ATOM 703 C C . ALA A 1 90 ? 8.432 0.270 -14.637 1.00 94.31 90 ALA A C 1
ATOM 705 O O . ALA A 1 90 ? 9.252 -0.095 -15.485 1.00 94.31 90 ALA A O 1
ATOM 706 N N . TRP A 1 91 ? 8.443 -0.179 -13.377 1.00 95.50 91 TRP A N 1
ATOM 707 C CA . TRP A 1 91 ? 9.374 -1.196 -12.901 1.00 95.50 91 TRP A CA 1
ATOM 708 C C . TRP A 1 91 ? 9.150 -2.529 -13.618 1.00 95.50 91 TRP A C 1
ATOM 710 O O . TRP A 1 91 ? 10.107 -3.134 -14.102 1.00 95.50 91 TRP A O 1
ATOM 720 N N . ARG A 1 92 ? 7.896 -2.979 -13.750 1.00 94.44 92 ARG A N 1
ATOM 721 C CA . ARG A 1 92 ? 7.602 -4.247 -14.427 1.00 94.44 92 ARG A CA 1
ATOM 722 C C . ARG A 1 92 ? 7.986 -4.224 -15.907 1.00 94.44 92 ARG A C 1
ATOM 724 O O . ARG A 1 92 ? 8.552 -5.208 -16.377 1.00 94.44 92 ARG A O 1
ATOM 731 N N . LEU A 1 93 ? 7.722 -3.123 -16.613 1.00 92.88 93 LEU A N 1
ATOM 732 C CA . LEU A 1 93 ? 8.045 -2.971 -18.037 1.00 92.88 93 LEU A CA 1
ATOM 733 C C . LEU A 1 93 ? 9.552 -3.016 -18.308 1.00 92.88 93 LEU A C 1
ATOM 735 O O . LEU A 1 93 ? 9.976 -3.578 -19.309 1.00 92.88 93 LEU A O 1
ATOM 739 N N . GLY A 1 94 ? 10.369 -2.447 -17.422 1.00 93.88 94 GLY A N 1
ATOM 740 C CA . GLY A 1 94 ? 11.824 -2.430 -17.588 1.00 93.88 94 GLY A CA 1
ATOM 741 C C . GLY A 1 94 ? 12.581 -3.473 -16.767 1.00 93.88 94 GLY A C 1
ATOM 742 O O . GLY A 1 94 ? 13.795 -3.356 -16.643 1.00 93.88 94 GLY A O 1
ATOM 743 N N . LYS A 1 95 ? 11.902 -4.490 -16.209 1.00 92.81 95 LYS A N 1
ATOM 744 C CA . LYS A 1 95 ? 12.486 -5.482 -15.280 1.00 92.81 95 LYS A CA 1
ATOM 745 C C . LYS A 1 95 ? 13.797 -6.111 -15.776 1.00 92.81 95 LYS A C 1
ATOM 747 O O . LYS A 1 95 ? 14.650 -6.430 -14.954 1.00 92.81 95 LYS A O 1
ATOM 752 N N . TYR A 1 96 ? 13.929 -6.310 -17.086 1.00 93.69 96 TYR A N 1
ATOM 753 C CA . TYR A 1 96 ? 15.071 -6.982 -17.714 1.00 93.69 96 TYR A CA 1
ATOM 754 C C . TYR A 1 96 ? 16.005 -6.033 -18.479 1.00 93.69 96 TYR A C 1
ATOM 756 O O . TYR A 1 96 ? 16.923 -6.499 -19.144 1.00 93.69 96 TYR A O 1
ATOM 764 N N . ALA A 1 97 ? 15.786 -4.717 -18.406 1.00 93.06 97 ALA A N 1
ATOM 765 C CA . ALA A 1 97 ? 16.691 -3.751 -19.016 1.00 93.06 97 ALA A CA 1
ATOM 766 C C . ALA A 1 97 ? 17.984 -3.649 -18.192 1.00 93.06 97 ALA A C 1
ATOM 768 O O . ALA A 1 97 ? 17.939 -3.377 -16.990 1.00 93.06 97 ALA A O 1
ATOM 769 N N . SER A 1 98 ? 19.127 -3.856 -18.843 1.00 91.62 98 SER A N 1
ATOM 770 C CA . SER A 1 98 ? 20.460 -3.782 -18.236 1.00 91.62 98 SER A CA 1
ATOM 771 C C . SER A 1 98 ? 20.976 -2.348 -18.115 1.00 91.62 98 SER A C 1
ATOM 773 O O . SER A 1 98 ? 21.531 -1.961 -17.086 1.00 91.62 98 SER A O 1
ATOM 775 N N . ASP A 1 99 ? 20.771 -1.545 -19.154 1.00 93.19 99 ASP A N 1
ATOM 776 C CA . ASP A 1 99 ? 21.421 -0.256 -19.357 1.00 93.19 99 ASP A CA 1
ATOM 777 C C . ASP A 1 99 ? 20.535 0.732 -20.137 1.00 93.19 99 ASP A C 1
ATOM 779 O O . ASP A 1 99 ? 19.416 0.429 -20.566 1.00 93.19 99 ASP A O 1
ATOM 783 N N . GLY A 1 100 ? 21.013 1.972 -20.230 1.00 96.12 100 GLY A N 1
ATOM 784 C CA . GLY A 1 100 ? 20.326 3.061 -20.913 1.00 96.12 100 GLY A CA 1
ATOM 785 C C . GLY A 1 100 ? 19.059 3.586 -20.210 1.00 96.12 100 GLY A C 1
ATOM 786 O O . GLY A 1 100 ? 18.756 3.235 -19.062 1.00 96.12 100 GLY A O 1
ATOM 787 N N . PRO A 1 101 ? 18.277 4.428 -20.912 1.00 95.88 101 PRO A N 1
ATOM 788 C CA . PRO A 1 101 ? 17.177 5.191 -20.313 1.00 95.88 101 PRO A CA 1
ATOM 789 C C . PRO A 1 101 ? 16.064 4.340 -19.681 1.00 95.88 101 PRO A C 1
ATOM 791 O O . PRO A 1 101 ? 15.430 4.749 -18.706 1.00 95.88 101 PRO A O 1
ATOM 794 N N . VAL A 1 102 ? 15.812 3.136 -20.210 1.00 94.88 102 VAL A N 1
ATOM 795 C CA . VAL A 1 102 ? 14.810 2.212 -19.651 1.00 94.88 102 VAL A CA 1
ATOM 796 C C . VAL A 1 102 ? 15.272 1.670 -18.298 1.00 94.88 102 VAL A C 1
ATOM 798 O O . VAL A 1 102 ? 14.467 1.614 -17.361 1.00 94.88 102 VAL A O 1
ATOM 801 N N . ALA A 1 103 ? 16.553 1.320 -18.161 1.00 95.62 103 ALA A N 1
ATOM 802 C CA . ALA A 1 103 ? 17.124 0.885 -16.891 1.00 95.62 103 ALA A CA 1
ATOM 803 C C . ALA A 1 103 ? 17.115 2.027 -15.857 1.00 95.62 103 ALA A C 1
ATOM 805 O O . ALA A 1 103 ? 16.737 1.801 -14.705 1.00 95.62 103 ALA A O 1
ATOM 806 N N . ASP A 1 104 ? 17.423 3.263 -16.268 1.00 97.62 104 ASP A N 1
ATOM 807 C CA . ASP A 1 104 ? 17.347 4.452 -15.403 1.00 97.62 104 ASP A CA 1
ATOM 808 C C . ASP A 1 104 ? 15.935 4.699 -14.865 1.00 97.62 104 ASP A C 1
ATOM 810 O O . ASP A 1 104 ? 15.737 4.800 -13.649 1.00 97.62 104 ASP A O 1
ATOM 814 N N . ARG A 1 105 ? 14.926 4.713 -15.745 1.00 97.12 105 ARG A N 1
ATOM 815 C CA . ARG A 1 105 ? 13.514 4.832 -15.348 1.00 97.12 105 ARG A CA 1
ATOM 816 C C . ARG A 1 105 ? 13.114 3.731 -14.367 1.00 97.12 105 ARG A C 1
ATOM 818 O O . ARG A 1 105 ? 12.428 3.999 -13.385 1.00 97.12 105 ARG A O 1
ATOM 825 N N . THR A 1 106 ? 13.539 2.496 -14.622 1.00 97.00 106 THR A N 1
ATOM 826 C CA . THR A 1 106 ? 13.217 1.319 -13.797 1.00 97.00 106 THR A CA 1
ATOM 827 C C . THR A 1 106 ? 13.830 1.426 -12.401 1.00 97.00 106 THR A C 1
ATOM 829 O O . THR A 1 106 ? 13.150 1.165 -11.406 1.00 97.00 106 THR A O 1
ATOM 832 N N . ARG A 1 107 ? 15.090 1.875 -12.301 1.00 97.69 107 ARG A N 1
ATOM 833 C CA . ARG A 1 107 ? 15.746 2.165 -11.016 1.00 97.69 107 ARG A CA 1
ATOM 834 C C . ARG A 1 107 ? 14.999 3.246 -10.240 1.00 97.69 107 ARG A C 1
ATOM 836 O O . ARG A 1 107 ? 14.717 3.053 -9.057 1.00 97.69 107 ARG A O 1
ATOM 843 N N . SER A 1 108 ? 14.641 4.345 -10.902 1.00 98.06 108 SER A N 1
ATOM 844 C CA . SER A 1 108 ? 13.861 5.430 -10.297 1.00 98.06 108 SER A CA 1
ATOM 845 C C . SER A 1 108 ? 12.489 4.953 -9.824 1.00 98.06 108 SER A C 1
ATOM 847 O O . SER A 1 108 ? 12.087 5.262 -8.706 1.00 98.06 108 SER A O 1
ATOM 849 N N . ALA A 1 109 ? 11.808 4.125 -10.617 1.00 97.88 109 ALA A N 1
ATOM 850 C CA . ALA A 1 109 ? 10.521 3.543 -10.258 1.00 97.88 109 ALA A CA 1
ATOM 851 C C . ALA A 1 109 ? 10.613 2.658 -9.003 1.00 97.88 109 ALA A C 1
ATOM 853 O O . ALA A 1 109 ? 9.825 2.830 -8.074 1.00 97.88 109 ALA A O 1
ATOM 854 N N . ARG A 1 110 ? 11.614 1.770 -8.918 1.00 97.25 110 ARG A N 1
ATOM 855 C CA . ARG A 1 110 ? 11.843 0.939 -7.724 1.00 97.25 110 ARG A CA 1
ATOM 856 C C . ARG A 1 110 ? 12.122 1.792 -6.482 1.00 97.25 110 ARG A C 1
ATOM 858 O O . ARG A 1 110 ? 11.515 1.556 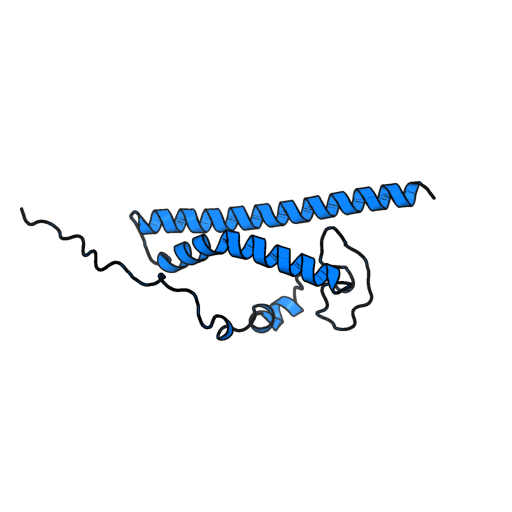-5.442 1.00 97.25 110 ARG A O 1
ATOM 865 N N . ARG A 1 111 ? 12.996 2.802 -6.599 1.00 98.12 111 ARG A N 1
ATOM 866 C CA . ARG A 1 111 ? 13.295 3.746 -5.503 1.00 98.12 111 ARG A CA 1
ATOM 867 C C . ARG A 1 111 ? 12.038 4.478 -5.033 1.00 98.12 111 ARG A C 1
ATOM 869 O O . ARG A 1 111 ? 11.815 4.598 -3.833 1.00 98.12 111 ARG A O 1
ATOM 876 N N . PHE A 1 112 ? 11.204 4.922 -5.970 1.00 98.12 112 PHE A N 1
ATOM 877 C CA . PHE A 1 112 ? 9.951 5.599 -5.658 1.00 98.12 112 PHE A CA 1
ATOM 878 C C . PHE A 1 112 ? 8.962 4.688 -4.922 1.00 98.12 112 PHE A C 1
ATOM 880 O O . PHE A 1 112 ? 8.390 5.114 -3.924 1.00 98.12 112 PHE A O 1
ATOM 887 N N . VAL A 1 113 ? 8.792 3.430 -5.353 1.00 97.94 113 VAL A N 1
ATOM 888 C CA . VAL A 1 113 ? 7.928 2.457 -4.652 1.00 97.94 113 VAL A CA 1
ATOM 889 C C . VAL A 1 113 ? 8.366 2.298 -3.197 1.00 97.94 113 VAL A C 1
ATOM 891 O O . VAL A 1 113 ? 7.528 2.398 -2.302 1.00 97.94 113 VAL A O 1
ATOM 894 N N . THR A 1 114 ? 9.669 2.133 -2.950 1.00 97.50 114 THR A N 1
ATOM 895 C CA . THR A 1 114 ? 10.207 2.068 -1.585 1.00 97.50 114 THR A CA 1
ATOM 896 C C . THR A 1 114 ? 9.919 3.350 -0.802 1.00 97.50 114 THR A C 1
ATOM 898 O O . THR A 1 114 ? 9.425 3.270 0.317 1.00 97.50 114 THR A O 1
ATOM 901 N N . ALA A 1 115 ? 10.152 4.531 -1.383 1.00 97.88 115 ALA A N 1
ATOM 902 C CA . ALA A 1 115 ? 9.879 5.805 -0.714 1.00 97.88 115 ALA A CA 1
ATOM 903 C C . ALA A 1 115 ? 8.395 5.967 -0.334 1.00 97.88 115 ALA A C 1
ATOM 905 O O . ALA A 1 115 ? 8.084 6.401 0.774 1.00 97.88 115 ALA A O 1
ATOM 906 N N . VAL A 1 116 ? 7.478 5.573 -1.223 1.00 97.75 116 VAL A N 1
ATOM 907 C CA . VAL A 1 116 ? 6.030 5.599 -0.964 1.00 97.75 116 VAL A CA 1
ATOM 908 C C . VAL A 1 116 ? 5.650 4.642 0.165 1.00 97.75 116 VAL A C 1
ATOM 910 O O . VAL A 1 116 ? 4.884 5.025 1.045 1.00 97.75 116 VAL A O 1
ATOM 913 N N . GLN A 1 117 ? 6.187 3.420 0.170 1.00 96.94 117 GLN A N 1
ATOM 914 C CA . GLN A 1 117 ? 5.925 2.441 1.229 1.00 96.94 117 GLN A CA 1
ATOM 915 C C . GLN A 1 117 ? 6.451 2.917 2.588 1.00 96.94 117 GLN A C 1
ATOM 917 O O . GLN A 1 117 ? 5.727 2.844 3.579 1.00 96.94 117 GLN A O 1
ATOM 922 N N . SER A 1 118 ? 7.664 3.474 2.631 1.00 97.88 118 SER A N 1
ATOM 923 C CA . SER A 1 118 ? 8.227 4.054 3.854 1.00 97.88 118 SER A CA 1
ATOM 924 C C . SER A 1 118 ? 7.378 5.216 4.372 1.00 97.88 118 SER A C 1
ATOM 926 O O . SER A 1 118 ? 7.033 5.244 5.551 1.00 97.88 118 SER A O 1
ATOM 928 N N . ALA A 1 119 ? 6.983 6.144 3.493 1.00 97.94 119 ALA A N 1
ATOM 929 C CA . ALA A 1 119 ? 6.124 7.269 3.863 1.00 97.94 119 ALA A CA 1
ATOM 930 C C . ALA A 1 119 ? 4.765 6.804 4.405 1.00 97.94 119 ALA A C 1
ATOM 932 O O . ALA A 1 119 ? 4.238 7.402 5.339 1.00 97.94 119 ALA A O 1
ATOM 933 N N . TRP A 1 120 ? 4.210 5.723 3.856 1.00 97.44 120 TRP A N 1
ATOM 934 C CA . TRP A 1 120 ? 2.952 5.162 4.334 1.00 97.44 120 TRP A CA 1
ATOM 935 C C . TRP A 1 120 ? 3.069 4.573 5.744 1.00 97.44 120 TRP A C 1
ATOM 937 O O . TRP A 1 120 ? 2.205 4.820 6.584 1.00 97.44 120 TRP A O 1
ATOM 947 N N . ILE A 1 121 ? 4.145 3.840 6.038 1.00 96.12 121 ILE A N 1
ATOM 948 C CA . ILE A 1 121 ? 4.387 3.313 7.390 1.00 96.12 121 ILE A CA 1
ATOM 949 C C . ILE A 1 121 ? 4.520 4.461 8.399 1.00 96.12 121 ILE A C 1
ATOM 951 O O . ILE A 1 121 ? 3.899 4.405 9.459 1.00 96.12 121 ILE A O 1
ATOM 955 N N . VAL A 1 122 ? 5.270 5.514 8.053 1.00 97.81 122 VAL A N 1
ATOM 956 C CA . VAL A 1 122 ? 5.427 6.711 8.900 1.00 97.81 122 VAL A CA 1
ATOM 957 C C . VAL A 1 122 ? 4.077 7.391 9.150 1.00 97.81 122 VAL A C 1
ATOM 959 O O . VAL A 1 122 ? 3.698 7.583 10.301 1.00 97.81 122 VAL A O 1
ATOM 962 N N . ASP A 1 123 ? 3.297 7.649 8.099 1.00 96.62 123 ASP A N 1
ATOM 963 C CA . ASP A 1 123 ? 1.962 8.257 8.201 1.00 96.62 123 ASP A CA 1
ATOM 964 C C . ASP A 1 123 ? 0.998 7.442 9.086 1.00 96.62 123 ASP A C 1
ATOM 966 O O . ASP A 1 123 ? 0.206 8.001 9.852 1.00 96.62 123 ASP A O 1
ATOM 970 N N . ARG A 1 124 ? 1.063 6.107 9.025 1.00 96.31 124 ARG A N 1
ATOM 971 C CA . ARG A 1 124 ? 0.284 5.240 9.923 1.00 96.31 124 ARG A CA 1
ATOM 972 C C . ARG A 1 124 ? 0.773 5.329 11.366 1.00 96.31 124 ARG A C 1
ATOM 974 O O . ARG A 1 124 ? -0.058 5.374 12.271 1.00 96.31 124 ARG A O 1
ATOM 981 N N . ALA A 1 125 ? 2.087 5.348 11.584 1.00 94.81 125 ALA A N 1
ATOM 982 C CA . ALA A 1 125 ? 2.672 5.459 12.916 1.00 94.81 125 ALA A CA 1
ATOM 983 C C . ALA A 1 125 ? 2.304 6.790 13.586 1.00 94.81 125 ALA A C 1
ATOM 985 O O . ALA A 1 125 ? 1.942 6.799 14.760 1.00 94.81 125 ALA A O 1
ATOM 986 N N . ASP A 1 126 ? 2.322 7.896 12.845 1.00 95.31 126 ASP A N 1
ATOM 987 C CA . ASP A 1 126 ? 1.984 9.215 13.383 1.00 95.31 126 ASP A CA 1
ATOM 988 C C . ASP A 1 126 ? 0.499 9.309 13.758 1.00 95.31 126 ASP A C 1
ATOM 990 O O . ASP A 1 126 ? 0.170 9.685 14.883 1.00 95.31 126 ASP A O 1
ATOM 994 N N . ARG A 1 127 ? -0.408 8.808 12.908 1.00 93.88 127 ARG A N 1
ATOM 995 C CA . ARG A 1 127 ? -1.843 8.729 13.249 1.00 93.88 127 ARG A CA 1
ATOM 996 C C . ARG A 1 127 ? -2.135 7.823 14.450 1.00 93.88 127 ARG A C 1
ATOM 998 O O . ARG A 1 127 ? -3.103 8.064 15.172 1.00 93.88 127 ARG A O 1
ATOM 1005 N N . ALA A 1 128 ? -1.329 6.782 14.667 1.00 91.81 128 ALA A N 1
ATOM 1006 C CA . ALA A 1 128 ? -1.442 5.935 15.853 1.00 91.81 128 ALA A CA 1
ATOM 1007 C C . ALA A 1 128 ? -0.994 6.671 17.129 1.00 91.81 128 ALA A C 1
ATOM 1009 O O . ALA A 1 128 ? -1.680 6.581 18.148 1.00 91.81 128 ALA A O 1
ATOM 1010 N N . LYS A 1 129 ? 0.108 7.434 17.073 1.00 90.94 129 LYS A N 1
ATOM 1011 C CA . LYS A 1 129 ? 0.577 8.268 18.197 1.00 90.94 129 LYS A CA 1
ATOM 1012 C C . LYS A 1 129 ? -0.455 9.328 18.572 1.00 90.94 129 LYS A C 1
ATOM 1014 O O . LYS A 1 129 ? -0.790 9.461 19.744 1.00 90.94 129 LYS A O 1
ATOM 1019 N N . ASP A 1 130 ? -1.019 10.020 17.583 1.00 87.88 130 ASP A N 1
ATOM 1020 C CA . ASP A 1 130 ? -2.052 11.038 17.809 1.00 87.88 130 ASP A CA 1
ATOM 1021 C C . ASP A 1 130 ? -3.272 10.471 18.545 1.00 87.88 130 ASP A C 1
ATOM 1023 O O . ASP A 1 130 ? -3.866 11.137 19.394 1.00 87.88 130 ASP A O 1
ATOM 1027 N N . ASN A 1 131 ? -3.650 9.229 18.233 1.00 86.50 131 ASN A N 1
ATOM 1028 C CA . ASN A 1 131 ? -4.732 8.529 18.918 1.00 86.50 131 ASN A CA 1
ATOM 1029 C C . ASN A 1 131 ? -4.370 8.198 20.376 1.00 86.50 131 ASN A C 1
ATOM 1031 O O . ASN A 1 131 ? -5.172 8.446 21.273 1.00 86.50 131 ASN A O 1
ATOM 1035 N N . GLN A 1 132 ? -3.156 7.700 20.632 1.00 79.75 132 GLN A N 1
ATOM 1036 C CA . GLN A 1 132 ? -2.685 7.400 21.991 1.00 79.75 132 GLN A CA 1
ATOM 1037 C C . GLN A 1 132 ? -2.657 8.652 22.877 1.00 79.75 132 GLN A C 1
ATOM 1039 O O . GLN A 1 132 ? -3.134 8.611 24.011 1.00 79.75 132 GLN A O 1
ATOM 1044 N N . THR A 1 133 ? -2.180 9.781 22.344 1.00 80.00 133 THR A N 1
ATOM 1045 C CA . THR A 1 133 ? -2.178 11.069 23.053 1.00 80.00 133 THR A CA 1
ATOM 1046 C C . THR A 1 133 ? -3.591 11.498 23.453 1.00 80.00 133 THR A C 1
ATOM 1048 O O . THR A 1 133 ? -3.809 11.921 24.587 1.00 80.00 133 THR A O 1
ATOM 1051 N N . LYS A 1 134 ? -4.573 11.352 22.552 1.00 75.31 134 LYS A N 1
ATOM 1052 C CA . LYS A 1 134 ? -5.976 11.698 22.837 1.00 75.31 134 LYS A CA 1
ATOM 1053 C C . LYS A 1 134 ? -6.578 10.809 23.926 1.00 75.31 134 LYS A C 1
ATOM 1055 O O . LYS A 1 134 ? -7.176 11.330 24.860 1.00 75.31 134 LYS A O 1
ATOM 1060 N N . GLN A 1 135 ? -6.356 9.497 23.855 1.00 74.19 135 GLN A N 1
ATOM 1061 C CA . GLN A 1 135 ? -6.866 8.547 24.853 1.00 74.19 135 GLN A CA 1
ATOM 1062 C C . GLN A 1 135 ? -6.247 8.768 26.243 1.00 74.19 135 GLN A C 1
ATOM 1064 O O . GLN A 1 135 ? -6.943 8.681 27.251 1.00 74.19 135 GLN A O 1
ATOM 1069 N N . GLY A 1 136 ? -4.953 9.099 26.313 1.00 70.00 136 GLY A N 1
ATOM 1070 C CA . GLY A 1 136 ? -4.294 9.453 27.574 1.00 70.00 136 GLY A CA 1
ATOM 1071 C C . GLY A 1 136 ? -4.843 10.742 28.194 1.00 70.00 136 GLY A C 1
ATOM 1072 O O . GLY A 1 136 ? -5.052 10.805 29.403 1.00 70.00 136 GLY A O 1
ATOM 1073 N N . ALA A 1 137 ? -5.138 11.749 27.366 1.00 67.56 137 ALA A N 1
ATOM 1074 C CA . ALA A 1 137 ? -5.731 13.006 27.820 1.00 67.56 137 ALA A CA 1
ATOM 1075 C C . ALA A 1 137 ? -7.180 12.849 28.322 1.00 67.56 137 ALA A C 1
ATOM 1077 O O . ALA A 1 137 ? -7.590 13.576 29.224 1.00 67.56 137 ALA A O 1
ATOM 1078 N N . GLU A 1 138 ? -7.951 11.920 27.752 1.00 64.88 138 GLU A N 1
ATOM 1079 C CA . GLU A 1 138 ? -9.314 11.603 28.200 1.00 64.88 138 GLU A CA 1
ATOM 1080 C C . GLU A 1 138 ? -9.314 10.800 29.509 1.00 64.88 138 GLU A C 1
ATOM 1082 O O . GLU A 1 138 ? -10.079 11.114 30.417 1.00 64.88 138 GLU A O 1
ATOM 1087 N N . ASN A 1 139 ? -8.408 9.828 29.655 1.00 63.62 139 ASN A N 1
ATOM 1088 C CA . ASN A 1 139 ? -8.316 9.002 30.864 1.00 63.62 139 ASN A CA 1
ATOM 1089 C C . ASN A 1 139 ? -7.741 9.744 32.084 1.00 63.62 139 ASN A C 1
ATOM 1091 O O . ASN A 1 139 ? -8.011 9.341 33.206 1.00 63.62 139 ASN A O 1
ATOM 1095 N N . GLY A 1 140 ? -6.960 10.814 31.888 1.00 57.00 140 GLY A N 1
ATOM 1096 C CA . GLY A 1 140 ? -6.407 11.638 32.974 1.00 57.00 140 GLY A CA 1
ATOM 1097 C C . GLY A 1 140 ? -7.340 12.738 33.501 1.00 57.00 140 GLY A C 1
ATOM 1098 O O . GLY A 1 140 ? -6.911 13.551 34.316 1.00 57.00 140 GLY A O 1
ATOM 1099 N N . ARG A 1 141 ? -8.580 12.820 32.998 1.00 55.75 141 ARG A N 1
ATOM 1100 C CA . ARG A 1 141 ? -9.611 13.781 33.442 1.00 55.75 141 ARG A CA 1
ATOM 1101 C C . ARG A 1 141 ? -10.732 13.147 34.276 1.00 55.75 141 ARG A C 1
ATOM 1103 O O . ARG A 1 141 ? -11.628 13.880 34.691 1.00 55.75 141 ARG A O 1
ATOM 1110 N N . ASN A 1 142 ? -10.679 11.834 34.496 1.00 45.47 142 ASN A N 1
ATOM 1111 C CA . ASN A 1 142 ? -11.546 11.094 35.418 1.00 45.47 142 ASN A CA 1
ATOM 1112 C C . ASN A 1 142 ? -10.786 10.761 36.701 1.00 45.47 142 ASN A C 1
ATOM 1114 O O . ASN A 1 142 ? -11.467 10.605 37.736 1.00 45.47 142 ASN A O 1
#

Radius of gyration: 21.56 Å; chains: 1; bounding box: 46×34×78 Å